Protein AF-A0A0M8UWK9-F1 (afdb_monomer)

Solvent-accessible surface area (backbone atoms only — not comparable to full-atom values): 9551 Å² total; per-residue (Å²): 108,66,64,65,58,57,50,52,51,36,21,77,34,99,65,59,87,46,72,67,50,47,51,52,52,50,56,44,47,54,54,38,51,55,56,48,55,51,50,47,53,53,56,64,68,38,83,88,58,70,92,54,77,42,78,38,75,60,63,57,69,54,98,52,44,75,81,42,41,94,64,44,35,44,72,70,55,49,50,52,49,53,53,53,49,51,54,53,36,48,52,51,38,54,52,24,51,75,58,75,33,46,56,46,67,44,84,39,82,84,18,16,49,62,35,98,62,40,24,28,30,47,87,88,44,98,52,51,74,35,62,30,76,67,26,49,50,50,42,52,51,49,50,51,53,52,51,52,52,54,52,52,51,52,54,55,54,54,57,63,73,67,55,81,80,84,81,128

Secondary structure (DSSP, 8-state):
--HHHHHHHHHHSS-SSSHHHHHHHHHHHHHHHHHHHHHHHHHHTSTT----EEEPPP----S--GGGTTTT--HHHHHHHHHHHHHHHHHHHHHHHHTTPEEE----TT-STTSSS-SB--TTSSSTTSB-HHHHHHHHHHHHHHHHHHHHHHHHHHHHHTS-----

Structure (mmCIF, N/CA/C/O backbone):
data_AF-A0A0M8UWK9-F1
#
_entry.id   AF-A0A0M8UWK9-F1
#
loop_
_atom_site.group_PDB
_atom_site.id
_atom_site.type_symbol
_atom_site.label_atom_id
_atom_site.label_alt_id
_atom_site.label_comp_id
_atom_site.label_asym_id
_atom_site.label_entity_id
_atom_site.label_seq_id
_atom_site.pdbx_PDB_ins_code
_atom_site.Cartn_x
_atom_site.Cartn_y
_atom_site.Cartn_z
_atom_site.occupancy
_atom_site.B_iso_or_equiv
_atom_site.auth_seq_id
_atom_site.auth_comp_id
_atom_site.auth_asym_id
_atom_site.auth_atom_id
_atom_site.pdbx_PDB_model_num
ATOM 1 N N . MET A 1 1 ? 4.612 -9.638 6.253 1.00 73.69 1 MET A N 1
ATOM 2 C CA . MET A 1 1 ? 4.582 -9.605 4.775 1.00 73.69 1 MET A CA 1
ATOM 3 C C . MET A 1 1 ? 5.845 -9.019 4.119 1.00 73.69 1 MET A C 1
ATOM 5 O O . MET A 1 1 ? 6.142 -9.440 3.014 1.00 73.69 1 MET A O 1
ATOM 9 N N . ARG A 1 2 ? 6.621 -8.121 4.770 1.00 83.06 2 ARG A N 1
ATOM 10 C CA . ARG A 1 2 ? 7.885 -7.531 4.241 1.00 83.06 2 ARG A CA 1
ATOM 11 C C . ARG A 1 2 ? 7.787 -7.109 2.760 1.00 83.06 2 ARG A C 1
ATOM 13 O O . ARG A 1 2 ? 8.497 -7.619 1.903 1.00 83.06 2 ARG A O 1
ATOM 20 N N . TRP A 1 3 ? 6.869 -6.185 2.476 1.00 85.56 3 TRP A N 1
ATOM 21 C CA . TRP A 1 3 ? 6.540 -5.727 1.122 1.00 85.56 3 TRP A CA 1
ATOM 22 C C . TRP A 1 3 ? 7.762 -5.321 0.279 1.00 85.56 3 TRP A C 1
ATOM 24 O O . TRP A 1 3 ? 7.880 -5.757 -0.863 1.00 85.56 3 TRP A O 1
ATOM 34 N N . SER A 1 4 ? 8.703 -4.560 0.846 1.00 85.31 4 SER A N 1
ATOM 35 C CA . SER A 1 4 ? 9.898 -4.107 0.121 1.00 85.31 4 SER A CA 1
ATOM 36 C C . SER A 1 4 ? 10.768 -5.258 -0.399 1.00 85.31 4 SER A C 1
ATOM 38 O O . SER A 1 4 ? 11.335 -5.133 -1.479 1.00 85.31 4 SER A O 1
ATOM 40 N N . ASP A 1 5 ? 10.801 -6.410 0.284 1.00 87.38 5 ASP A N 1
ATOM 41 C CA . ASP A 1 5 ? 11.511 -7.597 -0.216 1.00 87.38 5 ASP A CA 1
ATOM 42 C C . ASP A 1 5 ? 10.869 -8.141 -1.498 1.00 87.38 5 ASP A C 1
ATOM 44 O O . ASP A 1 5 ? 11.568 -8.591 -2.400 1.00 87.38 5 ASP A O 1
ATOM 48 N N . LEU A 1 6 ? 9.531 -8.130 -1.581 1.00 91.00 6 LEU A N 1
ATOM 49 C CA . LEU A 1 6 ? 8.800 -8.603 -2.762 1.00 91.00 6 LEU A CA 1
ATOM 50 C C . LEU A 1 6 ? 9.063 -7.694 -3.960 1.00 91.00 6 LEU A C 1
ATOM 52 O O . LEU A 1 6 ? 9.201 -8.182 -5.083 1.00 91.00 6 LEU A O 1
ATOM 56 N N . VAL A 1 7 ? 9.156 -6.385 -3.713 1.00 92.56 7 VAL A N 1
ATOM 57 C CA . VAL A 1 7 ? 9.535 -5.414 -4.739 1.00 92.56 7 VAL A CA 1
ATOM 58 C C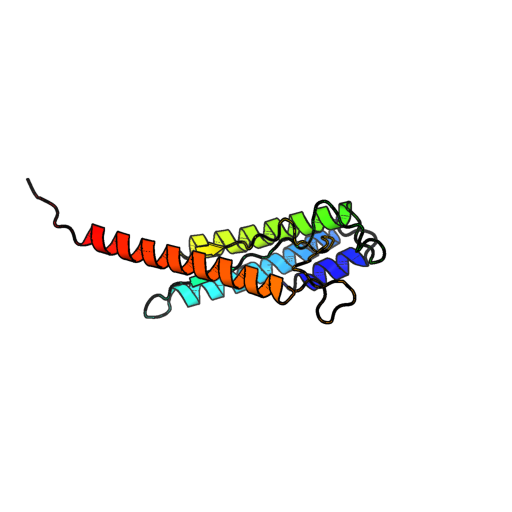 . VAL A 1 7 ? 10.970 -5.657 -5.191 1.00 92.56 7 VAL A C 1
ATOM 60 O O . VAL A 1 7 ? 11.194 -5.801 -6.389 1.00 92.56 7 VAL A O 1
ATOM 63 N N . GLN A 1 8 ? 11.917 -5.784 -4.257 1.00 90.81 8 GLN A N 1
ATOM 64 C CA . GLN A 1 8 ? 13.321 -6.047 -4.574 1.00 90.81 8 GLN A CA 1
ATOM 65 C C . GLN A 1 8 ? 13.491 -7.355 -5.355 1.00 90.81 8 GLN A C 1
ATOM 67 O O . GLN A 1 8 ? 14.165 -7.375 -6.381 1.00 90.81 8 GLN A O 1
ATOM 72 N N . PHE A 1 9 ? 12.827 -8.433 -4.926 1.00 92.06 9 PHE A N 1
ATOM 73 C CA . PHE A 1 9 ? 12.818 -9.708 -5.640 1.00 92.06 9 PHE A CA 1
ATOM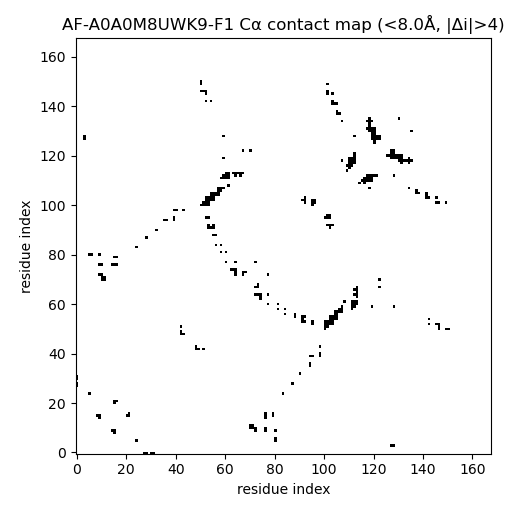 74 C C . PHE A 1 9 ? 12.300 -9.548 -7.074 1.00 92.06 9 PHE A C 1
ATOM 76 O O . PHE A 1 9 ? 12.913 -10.053 -8.013 1.00 92.06 9 PHE A O 1
ATOM 83 N N . CYS A 1 10 ? 11.188 -8.831 -7.260 1.00 95.25 10 CYS A N 1
ATOM 84 C CA . CYS A 1 10 ? 10.624 -8.603 -8.587 1.00 95.25 10 CYS A CA 1
ATOM 85 C C . CYS A 1 10 ? 11.537 -7.733 -9.469 1.00 95.25 10 CYS A C 1
ATOM 87 O O . CYS A 1 10 ? 11.651 -7.980 -10.671 1.00 95.25 10 CYS A O 1
ATOM 89 N N . ALA A 1 11 ? 12.210 -6.743 -8.882 1.00 94.25 11 ALA A N 1
ATOM 90 C CA . ALA A 1 11 ? 13.144 -5.861 -9.569 1.00 94.25 11 ALA A CA 1
ATOM 91 C C . ALA A 1 11 ? 14.326 -6.648 -10.165 1.00 94.25 11 ALA A C 1
ATOM 93 O O . ALA A 1 11 ? 14.552 -6.575 -11.373 1.00 94.25 11 ALA A O 1
ATOM 94 N N . ILE A 1 12 ? 14.977 -7.505 -9.367 1.00 94.31 12 ILE A N 1
ATOM 95 C CA . ILE A 1 12 ? 16.172 -8.262 -9.792 1.00 94.31 12 ILE A CA 1
ATOM 96 C C . ILE A 1 12 ? 15.869 -9.510 -10.633 1.00 94.31 12 ILE A C 1
ATOM 98 O O . ILE A 1 12 ? 16.748 -10.023 -11.320 1.00 94.31 12 ILE A O 1
ATOM 102 N N . SER A 1 13 ? 14.643 -10.034 -10.569 1.00 94.75 13 SER A N 1
ATOM 103 C CA . SER A 1 13 ? 14.284 -11.281 -11.256 1.00 94.75 13 SER A CA 1
ATOM 104 C C . SER A 1 13 ? 13.918 -11.035 -12.727 1.00 94.75 13 SER A C 1
ATOM 106 O O . SER A 1 13 ? 13.321 -10.002 -13.034 1.00 94.75 13 SER A O 1
ATOM 108 N N . PRO A 1 14 ? 14.180 -11.974 -13.659 1.00 92.69 14 PRO A N 1
ATOM 109 C CA . PRO A 1 14 ? 13.756 -11.831 -15.058 1.00 92.69 14 PRO A CA 1
ATOM 110 C C . PRO A 1 14 ? 12.235 -11.677 -15.204 1.00 92.69 14 PRO A C 1
ATOM 112 O O . PRO A 1 14 ? 11.748 -10.867 -15.990 1.00 92.69 14 PRO A O 1
ATOM 115 N N . SER A 1 15 ? 11.488 -12.426 -14.391 1.00 92.75 15 SER A N 1
ATOM 116 C CA . SER A 1 15 ? 10.042 -12.320 -14.232 1.00 92.75 15 SER A CA 1
ATOM 117 C C . SER A 1 15 ? 9.694 -12.323 -12.750 1.00 92.75 15 SER A C 1
ATOM 119 O O . SER A 1 15 ? 10.442 -12.828 -11.916 1.00 92.75 15 SER A O 1
ATOM 121 N N . CYS A 1 16 ? 8.545 -11.745 -12.427 1.00 95.50 16 CYS A N 1
ATOM 122 C CA . CYS A 1 16 ? 7.917 -11.906 -11.124 1.00 95.50 16 CYS A CA 1
ATOM 123 C C . CYS A 1 16 ? 6.423 -12.235 -11.262 1.00 95.50 16 CYS A C 1
ATOM 125 O O . CYS A 1 16 ? 5.671 -12.069 -10.306 1.00 95.50 16 CYS A O 1
ATOM 127 N N . ASP A 1 17 ? 6.028 -12.697 -12.451 1.00 96.12 17 ASP A N 1
ATOM 128 C CA . ASP A 1 17 ? 4.674 -13.044 -12.901 1.00 96.12 17 ASP A CA 1
ATOM 129 C C . ASP A 1 17 ? 4.634 -14.515 -13.346 1.00 96.12 17 ASP A C 1
ATOM 131 O O . ASP A 1 17 ? 4.271 -14.863 -14.466 1.00 96.12 17 ASP A O 1
ATOM 135 N N . ASP A 1 18 ? 5.148 -15.394 -12.493 1.00 95.44 18 ASP A N 1
ATOM 136 C CA . ASP A 1 18 ? 5.245 -16.826 -12.758 1.00 95.44 18 ASP A CA 1
ATOM 137 C C . ASP A 1 18 ? 4.703 -17.636 -11.577 1.00 95.44 18 ASP A C 1
ATOM 139 O O . ASP A 1 18 ? 4.345 -17.103 -10.520 1.00 95.44 18 ASP A O 1
ATOM 143 N N . ARG A 1 19 ? 4.611 -18.957 -11.758 1.00 96.06 19 ARG A N 1
ATOM 144 C CA . ARG A 1 19 ? 4.059 -19.855 -10.736 1.00 96.06 19 ARG A CA 1
ATOM 145 C C . ARG A 1 19 ? 4.868 -19.827 -9.440 1.00 96.06 19 ARG A C 1
ATOM 147 O O . ARG A 1 19 ? 4.272 -19.873 -8.369 1.00 96.06 19 ARG A O 1
ATOM 154 N N . ALA A 1 20 ? 6.194 -19.733 -9.527 1.00 94.12 20 ALA A N 1
ATOM 155 C CA . ALA A 1 20 ? 7.071 -19.767 -8.361 1.00 94.12 20 ALA A CA 1
ATOM 156 C C . ALA A 1 20 ? 6.934 -18.486 -7.526 1.00 94.12 20 ALA A C 1
ATOM 158 O O . ALA A 1 20 ? 6.666 -18.547 -6.327 1.00 94.12 20 ALA A O 1
ATOM 159 N N . SER A 1 21 ? 7.028 -17.321 -8.165 1.00 94.88 21 SER A N 1
ATOM 160 C CA . SER A 1 21 ? 6.829 -16.017 -7.526 1.00 94.88 21 SER A CA 1
ATOM 161 C C . SER A 1 21 ? 5.406 -15.841 -6.986 1.00 94.88 21 SER A C 1
ATOM 163 O O . SER A 1 21 ? 5.215 -15.248 -5.922 1.00 94.88 21 SER A O 1
ATOM 165 N N . THR A 1 22 ? 4.405 -16.406 -7.665 1.00 96.25 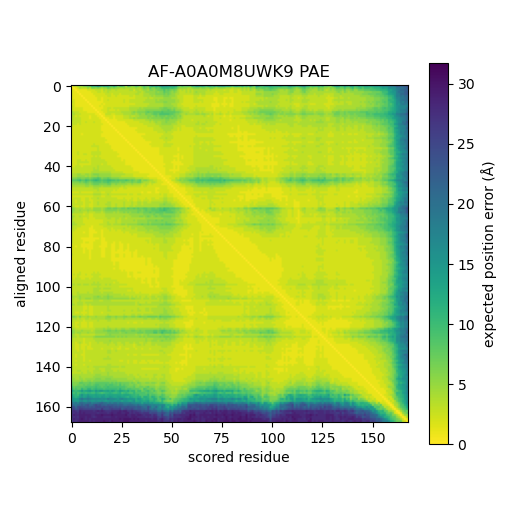22 THR A N 1
ATOM 166 C CA . THR A 1 22 ? 3.019 -16.439 -7.182 1.00 96.25 22 THR A CA 1
ATOM 167 C C . THR A 1 22 ? 2.884 -17.307 -5.937 1.00 96.25 22 THR A C 1
ATOM 169 O O . THR A 1 22 ? 2.344 -16.838 -4.940 1.00 96.25 22 THR A O 1
ATOM 172 N N . ALA A 1 23 ? 3.414 -18.533 -5.946 1.00 95.75 23 ALA A N 1
ATOM 173 C CA . ALA A 1 23 ? 3.393 -19.411 -4.777 1.00 95.75 23 ALA A CA 1
ATOM 174 C C . ALA A 1 23 ? 4.124 -18.782 -3.579 1.00 95.75 23 ALA A C 1
ATOM 176 O O . ALA A 1 23 ? 3.613 -18.818 -2.461 1.00 95.75 23 ALA A O 1
ATOM 177 N N . TYR A 1 24 ? 5.265 -18.126 -3.821 1.00 93.50 24 TYR A N 1
ATOM 178 C CA . TYR A 1 24 ? 5.998 -17.385 -2.795 1.00 93.50 24 TYR A CA 1
ATOM 179 C C . TYR A 1 24 ? 5.158 -16.255 -2.185 1.00 93.50 24 TYR A C 1
ATOM 181 O O . TYR A 1 24 ? 5.069 -16.139 -0.963 1.00 93.50 24 TYR A O 1
ATOM 189 N N . PHE A 1 25 ? 4.498 -15.440 -3.017 1.00 96.38 25 PHE A N 1
ATOM 190 C CA . PHE A 1 25 ? 3.589 -14.401 -2.531 1.00 96.38 25 PHE A CA 1
ATOM 191 C C . PHE A 1 25 ? 2.442 -14.995 -1.700 1.00 96.38 25 PHE A C 1
ATOM 193 O O . PHE A 1 25 ? 2.144 -14.475 -0.626 1.00 96.38 25 PHE A O 1
ATOM 200 N N . GLN A 1 26 ? 1.836 -16.093 -2.155 1.00 96.88 26 GLN A N 1
ATOM 201 C CA . GLN A 1 26 ? 0.709 -16.724 -1.465 1.00 96.88 26 GLN A CA 1
ATOM 202 C C . GLN A 1 26 ? 1.103 -17.335 -0.112 1.00 96.88 26 GLN A C 1
ATOM 204 O O . GLN A 1 26 ? 0.387 -17.120 0.862 1.00 96.88 26 GLN A O 1
ATOM 209 N N . ASP A 1 27 ? 2.249 -18.019 0.002 1.00 95.88 27 ASP A N 1
ATOM 210 C CA . ASP A 1 27 ? 2.740 -18.525 1.300 1.00 95.88 27 ASP A CA 1
ATOM 211 C C . ASP A 1 27 ? 2.971 -17.374 2.291 1.00 95.88 27 ASP A C 1
ATOM 213 O O . ASP A 1 27 ? 2.513 -17.410 3.437 1.00 95.88 27 ASP A O 1
ATOM 217 N N . ARG A 1 28 ? 3.622 -16.298 1.833 1.00 95.94 28 ARG A N 1
ATOM 218 C CA . ARG A 1 28 ? 3.905 -15.122 2.667 1.00 95.94 28 ARG A CA 1
ATOM 219 C C . ARG A 1 28 ? 2.614 -14.423 3.097 1.00 95.94 28 ARG A C 1
ATOM 221 O O . ARG A 1 28 ? 2.505 -14.016 4.258 1.00 95.94 28 ARG A O 1
ATOM 228 N N . LEU A 1 29 ? 1.638 -14.317 2.191 1.00 97.56 29 LEU A N 1
ATOM 229 C CA . LEU A 1 29 ? 0.325 -13.745 2.474 1.00 97.56 29 LEU A CA 1
ATOM 230 C C . LEU A 1 29 ? -0.444 -14.609 3.477 1.00 97.56 29 LEU A C 1
ATOM 232 O O . LEU A 1 29 ? -0.985 -14.069 4.435 1.00 97.56 29 LEU A O 1
ATOM 236 N N . ALA A 1 30 ? -0.450 -15.932 3.313 1.00 97.50 30 ALA A N 1
ATOM 237 C CA . ALA A 1 30 ? -1.143 -16.849 4.214 1.00 97.50 30 ALA A CA 1
ATOM 238 C C . ALA A 1 30 ? -0.609 -16.751 5.652 1.00 97.50 30 ALA A C 1
ATOM 240 O O . ALA A 1 30 ? -1.392 -16.629 6.594 1.00 97.50 30 ALA A O 1
ATOM 241 N N . ARG A 1 31 ? 0.719 -16.712 5.826 1.00 96.88 31 ARG A N 1
ATOM 242 C CA . ARG A 1 31 ? 1.345 -16.483 7.143 1.00 96.88 31 ARG A CA 1
ATOM 243 C C . ARG A 1 31 ? 0.934 -15.136 7.731 1.00 96.88 31 ARG A C 1
ATOM 245 O O . ARG A 1 31 ? 0.503 -15.073 8.877 1.00 96.88 31 ARG A O 1
ATOM 252 N N . PHE A 1 32 ? 0.995 -14.077 6.922 1.00 97.19 32 PHE A N 1
ATOM 253 C CA . PHE A 1 32 ? 0.555 -12.749 7.340 1.00 97.19 32 PHE A CA 1
ATOM 254 C C . PHE A 1 32 ? -0.915 -12.735 7.784 1.00 97.19 32 PHE A C 1
ATOM 256 O O . PHE A 1 32 ? -1.219 -12.156 8.820 1.00 97.19 32 PHE A O 1
ATOM 263 N N . VAL A 1 33 ? -1.815 -13.396 7.050 1.00 98.12 33 VAL A N 1
ATOM 264 C CA . VAL A 1 33 ? -3.244 -13.490 7.389 1.00 98.12 33 VAL A CA 1
ATOM 265 C C . VAL A 1 33 ? -3.448 -14.155 8.752 1.00 98.12 33 VAL A C 1
ATOM 267 O O . VAL A 1 33 ? -4.282 -13.692 9.531 1.00 98.12 33 VAL A O 1
ATOM 270 N N . LEU A 1 34 ? -2.703 -15.221 9.062 1.00 98.06 34 LEU A N 1
ATOM 271 C CA . LEU A 1 34 ? -2.797 -15.906 10.355 1.00 98.06 34 LEU A CA 1
ATOM 272 C C . LEU A 1 34 ? -2.368 -14.994 11.511 1.00 98.06 34 LEU A C 1
ATOM 274 O O . LEU A 1 3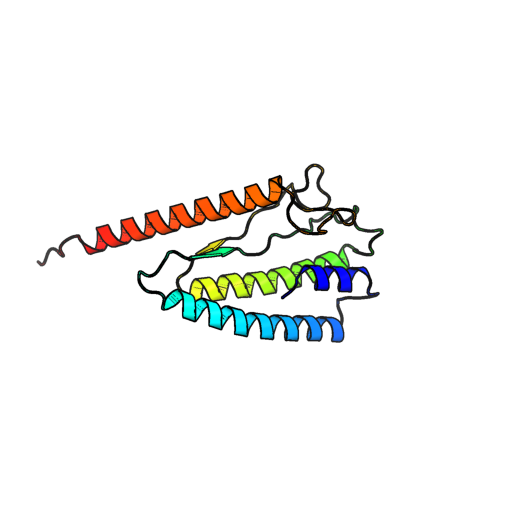4 ? -3.115 -14.847 12.484 1.00 98.06 34 LEU A O 1
ATOM 278 N N . ASP A 1 35 ? -1.210 -14.346 11.377 1.00 98.12 35 ASP A N 1
ATOM 279 C CA . ASP A 1 35 ? -0.683 -13.425 12.389 1.00 98.12 35 ASP A CA 1
ATOM 280 C C . ASP A 1 35 ? -1.606 -12.215 12.573 1.00 98.12 35 ASP A C 1
ATOM 282 O O . ASP A 1 35 ? -1.944 -11.836 13.696 1.00 98.12 35 ASP A O 1
ATOM 286 N N . TYR A 1 36 ? -2.087 -11.651 11.466 1.00 98.19 36 TYR A N 1
ATOM 287 C CA . TYR A 1 36 ? -2.974 -10.498 11.464 1.00 98.19 36 TYR A CA 1
ATOM 288 C C . TYR A 1 36 ? -4.326 -10.807 12.119 1.00 98.19 36 TYR A C 1
ATOM 290 O O . TYR A 1 36 ? -4.758 -10.085 13.015 1.00 98.19 36 TYR A O 1
ATOM 298 N N . ARG A 1 37 ? -4.968 -11.932 11.776 1.00 98.00 37 ARG A N 1
ATOM 299 C CA . ARG A 1 37 ? -6.220 -12.366 12.426 1.00 98.00 37 ARG A CA 1
ATOM 300 C C . ARG A 1 37 ? -6.041 -12.651 13.913 1.00 98.00 37 ARG A C 1
ATOM 302 O O . ARG A 1 37 ? -6.968 -12.451 14.697 1.00 98.00 37 ARG A O 1
ATOM 309 N N . ARG A 1 38 ? -4.875 -13.157 14.326 1.00 98.25 38 ARG A N 1
ATOM 310 C CA . ARG A 1 38 ? -4.560 -13.327 15.749 1.00 98.25 38 ARG A CA 1
ATOM 311 C C . ARG A 1 38 ? -4.475 -11.972 16.451 1.00 98.25 38 ARG A C 1
ATOM 313 O O . ARG A 1 38 ? -5.102 -11.822 17.494 1.00 98.25 38 ARG A O 1
ATOM 320 N N . LEU A 1 39 ? -3.762 -11.008 15.871 1.00 98.06 39 LEU A N 1
ATOM 321 C CA . LEU A 1 39 ? -3.656 -9.651 16.410 1.00 98.06 39 LEU A CA 1
ATOM 322 C C . LEU A 1 39 ? -5.034 -8.993 16.552 1.00 98.06 39 LEU A C 1
ATOM 324 O O . LEU A 1 39 ? -5.360 -8.503 17.627 1.00 98.06 39 LEU A O 1
ATOM 328 N N . LEU A 1 40 ? -5.861 -9.038 15.506 1.00 98.19 40 LEU A N 1
ATOM 329 C CA . LEU A 1 40 ? -7.197 -8.440 15.521 1.00 98.19 40 LEU A CA 1
ATOM 330 C C . LEU A 1 40 ? -8.089 -9.007 16.629 1.00 98.19 40 LEU A C 1
ATOM 332 O O . LEU A 1 40 ? -8.747 -8.244 17.328 1.00 98.19 40 LEU A O 1
ATOM 336 N N . ARG A 1 41 ? -8.068 -10.331 16.840 1.00 97.38 41 ARG A N 1
ATOM 337 C CA . ARG A 1 41 ? -8.813 -10.958 17.944 1.00 97.38 41 ARG A CA 1
ATOM 338 C C . ARG A 1 41 ? -8.339 -10.468 19.307 1.00 97.38 41 ARG A C 1
ATOM 340 O O . ARG A 1 41 ? -9.173 -10.179 20.151 1.00 97.38 41 ARG A O 1
ATOM 347 N N . ILE A 1 42 ? -7.025 -10.352 19.509 1.00 97.25 42 ILE A N 1
ATOM 348 C CA . ILE A 1 42 ? -6.467 -9.830 20.765 1.00 97.25 42 ILE A CA 1
ATOM 349 C C . ILE A 1 42 ? -6.957 -8.398 20.996 1.00 97.25 42 ILE A C 1
ATOM 351 O O . ILE A 1 42 ? -7.486 -8.112 22.067 1.00 97.25 42 ILE A O 1
ATOM 355 N N . LEU A 1 43 ? -6.839 -7.532 19.984 1.00 97.06 43 LEU A N 1
ATOM 356 C CA . LEU A 1 43 ? -7.277 -6.136 20.061 1.00 97.06 43 LEU A CA 1
ATOM 357 C C . LEU A 1 43 ? -8.775 -6.017 20.374 1.00 97.06 43 LEU A C 1
ATOM 359 O O . LEU A 1 43 ? -9.149 -5.222 21.229 1.00 97.06 43 LEU A O 1
ATOM 363 N N . ALA A 1 44 ? -9.617 -6.840 19.745 1.00 94.94 44 ALA A N 1
ATOM 364 C CA . ALA A 1 44 ? -11.066 -6.825 19.962 1.00 94.94 44 ALA A CA 1
ATOM 365 C C . ALA A 1 44 ? -11.466 -7.253 21.387 1.00 94.94 44 ALA A C 1
ATOM 367 O O . ALA A 1 44 ? -12.513 -6.847 21.886 1.00 94.94 44 ALA A O 1
ATOM 368 N N . THR A 1 45 ? -10.625 -8.053 22.049 1.00 95.31 45 THR A N 1
ATOM 369 C CA . THR A 1 45 ? -10.835 -8.513 23.432 1.00 95.31 45 THR A CA 1
ATOM 370 C C . THR A 1 45 ? -10.195 -7.618 24.494 1.00 95.31 45 THR A C 1
ATOM 372 O O . THR A 1 45 ? -10.280 -7.940 25.679 1.00 95.31 45 THR A O 1
ATOM 375 N N . LEU A 1 46 ? -9.526 -6.522 24.109 1.00 96.50 46 LEU A N 1
ATOM 376 C CA . LEU A 1 46 ? -8.929 -5.613 25.084 1.00 96.50 46 LEU A CA 1
ATOM 377 C C . LEU A 1 46 ? -10.013 -4.938 25.941 1.00 96.50 46 LEU A C 1
ATOM 379 O O . LEU A 1 46 ? -11.055 -4.535 25.414 1.00 96.50 46 LEU A O 1
ATOM 383 N N . PRO A 1 47 ? -9.764 -4.759 27.251 1.00 93.69 47 PRO A N 1
ATOM 384 C CA . PRO A 1 47 ? -10.662 -3.991 28.100 1.00 93.69 47 PRO A CA 1
ATOM 385 C C . PRO A 1 47 ? -10.761 -2.552 27.584 1.00 93.69 47 PRO A C 1
ATOM 387 O O . PRO A 1 47 ? -9.811 -2.030 27.003 1.00 93.69 47 PRO A O 1
ATOM 390 N N . GLN A 1 48 ? -11.904 -1.907 27.823 1.00 88.12 48 GLN A N 1
ATOM 391 C CA . GLN A 1 48 ? -12.231 -0.559 27.327 1.00 88.12 48 GLN A CA 1
ATOM 392 C C . GLN A 1 48 ? -12.434 -0.445 25.807 1.00 88.12 48 GLN A C 1
ATOM 394 O O . GLN A 1 48 ? -12.694 0.659 25.343 1.00 88.12 48 GLN A O 1
ATOM 399 N N . HIS A 1 49 ? -12.351 -1.549 25.047 1.00 88.31 49 HIS A N 1
ATOM 400 C CA . HIS A 1 49 ? -12.655 -1.608 23.609 1.00 88.31 49 HIS A CA 1
ATOM 401 C C . HIS A 1 49 ? -12.105 -0.401 22.823 1.00 88.31 49 HIS A C 1
ATOM 403 O O . HIS A 1 49 ? -12.880 0.397 22.290 1.00 88.31 49 HIS A O 1
ATOM 409 N N . PRO A 1 50 ? -10.771 -0.217 22.784 1.00 90.81 50 PRO A N 1
ATOM 410 C CA . PRO A 1 50 ? -10.181 0.966 22.177 1.00 90.81 50 PRO A CA 1
ATOM 411 C C . PRO A 1 50 ? -10.572 1.086 20.702 1.00 90.81 50 PRO A C 1
ATOM 413 O O . PRO A 1 50 ? -10.669 0.087 19.986 1.00 90.81 50 PRO A O 1
ATOM 416 N N . ALA A 1 51 ? -10.719 2.322 20.228 1.00 91.50 51 ALA A N 1
ATOM 417 C CA . ALA A 1 51 ? -10.847 2.582 18.802 1.00 91.50 51 ALA A CA 1
ATOM 418 C C . ALA A 1 51 ? -9.556 2.155 18.086 1.00 91.50 51 ALA A C 1
ATOM 420 O O . ALA A 1 51 ? -8.461 2.615 18.418 1.00 91.50 51 ALA A O 1
ATOM 421 N N . VAL A 1 52 ? -9.688 1.275 17.094 1.00 94.38 52 VAL A N 1
ATOM 422 C CA . VAL A 1 52 ? -8.571 0.769 16.293 1.00 94.38 52 VAL A CA 1
ATOM 423 C C . VAL A 1 52 ? -8.761 1.196 14.844 1.00 94.38 52 VAL A C 1
ATOM 425 O O . VAL A 1 52 ? -9.808 0.957 14.239 1.00 94.38 52 VAL A O 1
ATOM 428 N N . VAL A 1 53 ? -7.710 1.791 14.281 1.00 95.88 53 VAL A N 1
ATOM 429 C CA . VAL A 1 53 ? -7.609 2.094 12.852 1.00 95.88 53 VAL A CA 1
ATOM 430 C C . VAL A 1 53 ? -6.486 1.257 12.253 1.00 95.88 53 VAL A C 1
ATOM 432 O O . VAL A 1 53 ? -5.344 1.293 12.713 1.00 95.88 53 VAL A O 1
ATOM 435 N N . VAL A 1 54 ? -6.811 0.495 11.216 1.00 97.19 54 VAL A N 1
ATOM 436 C CA . VAL A 1 54 ? -5.869 -0.310 10.445 1.00 97.19 54 VAL A CA 1
ATOM 437 C C . VAL A 1 54 ? -5.435 0.490 9.225 1.00 97.19 54 VAL A C 1
ATOM 439 O O . VAL A 1 54 ? -6.239 0.808 8.353 1.00 97.19 54 VAL A O 1
ATOM 442 N N . ASN A 1 55 ? -4.143 0.790 9.147 1.00 95.75 55 ASN A N 1
ATOM 443 C CA . ASN A 1 55 ? -3.567 1.433 7.975 1.00 95.75 55 ASN A CA 1
ATOM 444 C C . ASN A 1 55 ? -3.323 0.403 6.862 1.00 95.75 55 ASN A C 1
ATOM 446 O O . ASN A 1 55 ? -2.553 -0.544 7.045 1.00 95.75 55 ASN A O 1
ATOM 450 N N . GLU A 1 56 ? -3.948 0.597 5.707 1.00 96.75 56 GLU A N 1
ATOM 451 C CA . GLU A 1 56 ? -3.582 -0.081 4.467 1.00 96.75 56 GLU A CA 1
ATOM 452 C C . GLU A 1 56 ? -2.267 0.485 3.908 1.00 96.75 56 GLU A C 1
ATOM 454 O O . GLU A 1 56 ? -1.822 1.583 4.251 1.00 96.75 56 GLU A O 1
ATOM 459 N N . TYR A 1 57 ? -1.630 -0.257 3.006 1.00 94.56 57 TYR A N 1
ATOM 460 C CA . TYR A 1 57 ? -0.453 0.238 2.303 1.00 94.56 57 TYR A CA 1
ATOM 461 C C . TYR A 1 57 ? -0.839 1.245 1.208 1.00 94.56 57 TYR A C 1
ATOM 463 O O . TYR A 1 57 ? -1.799 1.038 0.459 1.00 94.56 57 TYR A O 1
ATOM 471 N N . TYR A 1 58 ? -0.037 2.298 1.057 1.00 94.50 58 TYR A N 1
ATOM 472 C CA . TYR A 1 58 ? -0.071 3.180 -0.113 1.00 94.50 58 TYR A CA 1
ATOM 473 C C . TYR A 1 58 ? 0.457 2.456 -1.360 1.00 94.50 58 TYR A C 1
ATOM 475 O O . TYR A 1 58 ? 1.259 1.529 -1.254 1.00 94.50 58 TYR A O 1
ATOM 483 N N . ASP A 1 59 ? 0.037 2.903 -2.547 1.00 93.00 59 ASP A N 1
ATOM 484 C CA . ASP A 1 59 ? 0.593 2.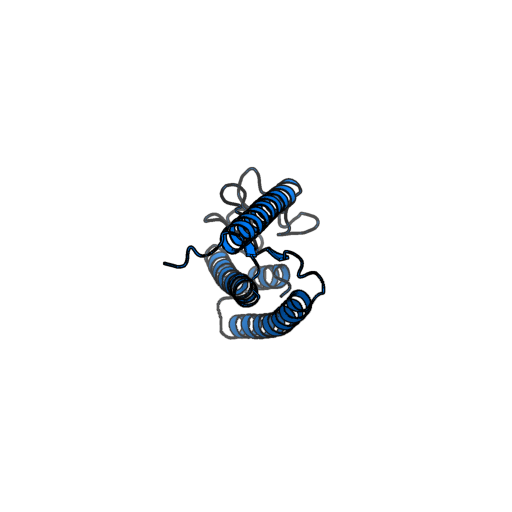454 -3.830 1.00 93.00 59 ASP A CA 1
ATOM 485 C C . ASP A 1 59 ? 1.827 3.301 -4.179 1.00 93.00 59 ASP A C 1
ATOM 487 O O . ASP A 1 59 ? 1.668 4.475 -4.528 1.00 93.00 59 ASP A O 1
ATOM 491 N N . PRO A 1 60 ? 3.057 2.757 -4.091 1.00 93.88 60 PRO A N 1
ATOM 492 C CA . PRO A 1 60 ? 4.247 3.534 -4.409 1.00 93.88 60 PRO A CA 1
ATOM 493 C C . PRO A 1 60 ? 4.396 3.774 -5.914 1.00 93.88 60 PRO A C 1
ATOM 495 O O . PRO A 1 60 ? 5.155 4.653 -6.315 1.00 93.88 60 PRO A O 1
ATOM 498 N N . PHE A 1 61 ? 3.695 3.005 -6.752 1.00 93.06 61 PHE A N 1
ATOM 499 C CA . PHE A 1 61 ? 3.860 3.024 -8.197 1.00 93.06 61 PHE A CA 1
ATOM 500 C C . PHE A 1 61 ? 2.729 3.812 -8.856 1.00 93.06 61 PHE A C 1
ATOM 502 O O . PHE A 1 61 ? 1.550 3.620 -8.566 1.00 93.06 61 PHE A O 1
ATOM 509 N N . GLY A 1 62 ? 3.071 4.718 -9.764 1.00 85.62 62 GLY A N 1
ATOM 510 C CA . GLY A 1 62 ? 2.103 5.395 -10.622 1.00 85.62 62 GLY A CA 1
ATOM 511 C C . GLY A 1 62 ? 1.835 4.636 -11.919 1.00 85.62 62 GLY A C 1
ATOM 512 O O . GLY A 1 62 ? 2.263 3.491 -12.080 1.00 85.62 62 GLY A O 1
ATOM 513 N N . PRO A 1 63 ? 1.130 5.271 -12.870 1.00 87.38 63 PRO A N 1
ATOM 514 C CA . PRO A 1 63 ? 1.207 4.859 -14.270 1.00 87.38 63 PRO A CA 1
ATOM 515 C C . PRO A 1 63 ? 2.635 5.015 -14.822 1.00 87.38 63 PRO A C 1
ATOM 517 O O . PRO A 1 63 ? 3.017 4.281 -15.729 1.00 87.38 63 PRO A O 1
ATOM 520 N N . ASP A 1 64 ? 3.426 5.929 -14.249 1.00 91.25 64 ASP A N 1
ATOM 521 C CA . ASP A 1 64 ? 4.839 6.105 -14.560 1.00 91.25 64 ASP A CA 1
ATOM 522 C C . ASP A 1 64 ? 5.745 5.373 -13.557 1.00 91.25 64 ASP A C 1
ATOM 524 O O . ASP A 1 64 ? 5.576 5.472 -12.338 1.00 91.25 64 ASP A O 1
ATOM 528 N N . VAL A 1 65 ? 6.715 4.647 -14.110 1.00 94.88 65 VAL A N 1
ATOM 529 C CA . VAL A 1 65 ? 7.796 3.942 -13.403 1.00 94.88 65 VAL A CA 1
ATOM 530 C C . VAL A 1 65 ? 9.156 4.183 -14.067 1.00 94.88 65 VAL A C 1
ATOM 532 O O . VAL A 1 65 ? 10.104 3.432 -13.860 1.00 94.88 65 VAL A O 1
ATOM 535 N N . SER A 1 66 ? 9.261 5.211 -14.912 1.00 93.31 66 SER A N 1
ATOM 536 C CA . SER A 1 66 ? 10.468 5.542 -15.672 1.00 93.31 66 SER A CA 1
ATOM 537 C C . SER A 1 66 ? 11.686 5.776 -14.778 1.00 93.31 66 SER A C 1
ATOM 539 O O . SER A 1 66 ? 12.771 5.314 -15.119 1.00 93.31 66 SER A O 1
ATOM 541 N N . CYS A 1 67 ? 11.485 6.398 -13.614 1.00 93.81 67 CYS A N 1
ATOM 542 C CA . CYS A 1 67 ? 12.540 6.709 -12.653 1.00 93.81 67 CYS A CA 1
ATOM 543 C C . CYS A 1 67 ? 13.166 5.485 -11.969 1.00 93.81 67 CYS A C 1
ATOM 545 O O . CYS A 1 67 ? 14.184 5.643 -11.309 1.00 93.81 67 CYS A O 1
ATOM 547 N N . VAL A 1 68 ? 12.555 4.298 -12.096 1.00 94.38 68 VAL A N 1
ATOM 548 C CA . VAL A 1 68 ? 13.050 3.043 -11.500 1.00 94.38 68 VAL A CA 1
ATOM 549 C C . VAL A 1 68 ? 13.353 1.954 -12.535 1.00 94.38 68 VAL A C 1
ATOM 551 O O . VAL A 1 68 ? 13.385 0.753 -12.239 1.00 94.38 68 VAL A O 1
ATOM 554 N N . ARG A 1 69 ? 13.491 2.356 -13.802 1.00 93.75 69 ARG A N 1
ATOM 555 C CA . ARG A 1 69 ? 13.689 1.421 -14.911 1.00 93.75 69 ARG A CA 1
ATOM 556 C C . ARG A 1 69 ? 15.055 0.745 -14.848 1.00 93.75 69 ARG A C 1
ATOM 558 O O . ARG A 1 69 ? 15.130 -0.456 -15.105 1.00 93.75 69 ARG A O 1
ATOM 565 N N . GLU A 1 70 ? 16.092 1.498 -14.497 1.00 93.06 70 GLU A N 1
ATOM 566 C CA . GLU A 1 70 ? 17.473 1.004 -14.399 1.00 93.06 70 GLU A CA 1
ATOM 567 C C . GLU A 1 70 ? 17.641 0.012 -13.235 1.00 93.06 70 GLU A C 1
ATOM 569 O O . GLU A 1 70 ? 18.477 -0.885 -13.269 1.00 93.06 70 GLU A O 1
ATOM 574 N N . GLU A 1 71 ? 16.755 0.088 -12.248 1.00 93.88 71 GLU A N 1
ATOM 575 C CA . GLU A 1 71 ? 16.624 -0.832 -11.125 1.00 93.88 71 GLU A CA 1
ATOM 576 C C . GLU A 1 71 ? 15.843 -2.102 -11.499 1.00 93.88 71 GLU A C 1
ATOM 578 O O . GLU A 1 71 ? 15.615 -2.971 -10.659 1.00 93.88 71 GLU A O 1
ATOM 583 N N . GLY A 1 72 ? 15.418 -2.238 -12.758 1.00 94.69 72 GLY A N 1
ATOM 584 C CA . GLY A 1 72 ? 14.759 -3.432 -13.279 1.00 94.69 72 GLY A CA 1
ATOM 585 C C . GLY A 1 72 ? 13.246 -3.470 -13.066 1.00 94.69 72 GLY A C 1
ATOM 586 O O . GLY A 1 72 ? 12.628 -4.510 -13.330 1.00 94.69 72 GLY A O 1
ATOM 587 N N . LEU A 1 73 ? 12.618 -2.370 -12.628 1.00 95.25 73 LEU A N 1
ATOM 588 C CA . LEU A 1 73 ? 11.162 -2.255 -12.512 1.00 95.25 73 LEU A CA 1
ATOM 589 C C . LEU A 1 73 ? 10.544 -1.739 -13.816 1.00 95.25 73 LEU A C 1
ATOM 591 O O . LEU A 1 73 ? 10.446 -0.546 -14.086 1.00 95.25 73 LEU A O 1
ATOM 595 N N . THR A 1 74 ? 10.072 -2.679 -14.631 1.00 95.44 74 THR A N 1
ATOM 596 C CA . THR A 1 74 ? 9.305 -2.379 -15.846 1.00 95.44 74 THR A CA 1
ATOM 597 C C . THR A 1 74 ? 7.833 -2.089 -15.522 1.00 95.44 74 THR A C 1
ATOM 599 O O . THR A 1 74 ? 7.341 -2.523 -14.474 1.00 95.44 74 THR A O 1
ATOM 602 N N . PRO A 1 75 ? 7.067 -1.457 -16.435 1.00 95.44 75 PRO A N 1
ATOM 603 C CA . PRO A 1 75 ? 5.625 -1.263 -16.248 1.00 95.44 75 PRO A CA 1
ATOM 604 C C . PRO A 1 75 ? 4.864 -2.564 -15.951 1.00 95.44 75 PRO A C 1
ATOM 606 O O . PRO A 1 75 ? 3.998 -2.595 -15.079 1.00 95.44 75 PRO A O 1
ATOM 609 N N . ARG A 1 76 ? 5.238 -3.673 -16.607 1.00 95.31 76 ARG A N 1
ATOM 610 C CA . ARG A 1 76 ? 4.635 -4.991 -16.359 1.00 95.31 76 ARG A CA 1
ATOM 611 C C . ARG A 1 76 ? 4.918 -5.495 -14.942 1.00 95.31 76 ARG A C 1
ATOM 613 O O . ARG A 1 76 ? 4.009 -5.958 -14.260 1.00 95.31 76 ARG A O 1
ATOM 620 N N . LYS A 1 77 ? 6.164 -5.386 -14.478 1.00 96.38 77 LYS A N 1
ATOM 621 C CA . LYS A 1 77 ? 6.545 -5.768 -13.109 1.00 96.38 77 LYS A CA 1
ATOM 622 C C . LYS A 1 77 ? 5.831 -4.908 -12.067 1.00 96.38 77 LYS A C 1
ATOM 624 O O . LYS A 1 77 ? 5.302 -5.437 -11.091 1.00 96.38 77 LYS A O 1
ATOM 629 N N . ALA A 1 78 ? 5.743 -3.601 -12.306 1.00 96.06 78 ALA A N 1
ATOM 630 C CA . ALA A 1 78 ? 4.996 -2.690 -11.450 1.00 96.06 78 ALA A CA 1
ATOM 631 C C . ALA A 1 78 ? 3.506 -3.055 -11.388 1.00 96.06 78 ALA A C 1
ATOM 633 O O . ALA A 1 78 ? 2.929 -3.057 -10.306 1.00 96.06 78 ALA A O 1
ATOM 634 N N . GLN A 1 79 ? 2.888 -3.447 -12.506 1.00 96.25 79 GLN A N 1
ATOM 635 C CA . GLN A 1 79 ? 1.500 -3.915 -12.520 1.00 96.25 79 GLN A CA 1
ATOM 636 C C . GLN A 1 79 ? 1.297 -5.165 -11.649 1.00 96.25 79 GLN A C 1
ATOM 638 O O . GLN A 1 79 ? 0.343 -5.226 -10.872 1.00 96.25 79 GLN A O 1
ATOM 643 N N . VAL A 1 80 ? 2.209 -6.136 -11.728 1.00 96.75 80 VAL A N 1
ATOM 644 C CA . VAL A 1 80 ? 2.168 -7.354 -10.900 1.00 96.75 80 VAL A CA 1
ATOM 645 C C . VAL A 1 80 ? 2.289 -7.008 -9.417 1.00 96.75 80 VAL A C 1
ATOM 647 O O . VAL A 1 80 ? 1.519 -7.505 -8.593 1.00 96.75 80 VAL A O 1
ATOM 650 N N . LEU A 1 81 ? 3.217 -6.115 -9.065 1.00 96.38 81 LEU A N 1
ATOM 651 C CA . LEU A 1 81 ? 3.366 -5.625 -7.698 1.00 96.38 81 LEU A CA 1
ATOM 652 C C . LEU A 1 81 ? 2.093 -4.902 -7.233 1.00 96.38 81 LEU A C 1
ATOM 654 O O . LEU A 1 81 ? 1.547 -5.251 -6.192 1.00 96.38 81 LEU A O 1
ATOM 658 N N . ARG A 1 82 ? 1.540 -3.977 -8.019 1.00 95.62 82 ARG A N 1
ATOM 659 C CA . ARG A 1 82 ? 0.286 -3.282 -7.679 1.00 95.62 82 ARG A CA 1
ATOM 660 C C . ARG A 1 82 ? -0.882 -4.249 -7.468 1.00 95.62 82 ARG A C 1
ATOM 662 O O . ARG A 1 82 ? -1.656 -4.067 -6.532 1.00 95.62 82 ARG A O 1
ATOM 669 N N . SER A 1 83 ? -0.982 -5.310 -8.271 1.00 96.69 83 SER A N 1
ATOM 670 C CA . SER A 1 83 ? -1.986 -6.365 -8.077 1.00 96.69 83 SER A CA 1
ATOM 671 C C . SER A 1 83 ? -1.794 -7.105 -6.745 1.00 96.69 83 SER A C 1
ATOM 673 O O . SER A 1 83 ? -2.737 -7.244 -5.967 1.00 96.69 83 SER A O 1
ATOM 675 N N . ARG A 1 84 ? -0.559 -7.504 -6.418 1.00 97.12 84 ARG A N 1
ATOM 676 C CA . ARG A 1 84 ? -0.225 -8.144 -5.131 1.00 97.12 84 ARG A CA 1
ATOM 677 C C . ARG A 1 84 ? -0.489 -7.232 -3.934 1.00 97.12 84 ARG A C 1
ATOM 679 O O . ARG A 1 84 ? -1.003 -7.687 -2.914 1.00 97.12 84 ARG A O 1
ATOM 686 N N . LEU A 1 85 ? -0.174 -5.948 -4.069 1.00 96.06 85 LEU A N 1
ATOM 687 C CA . LEU A 1 85 ? -0.460 -4.932 -3.064 1.00 96.06 85 LEU A CA 1
ATOM 688 C C . LEU A 1 85 ? -1.967 -4.781 -2.838 1.00 96.06 85 LEU A C 1
ATOM 690 O O . LEU A 1 85 ? -2.409 -4.730 -1.695 1.00 96.06 85 LEU A O 1
ATOM 694 N N . ALA A 1 86 ? -2.762 -4.777 -3.911 1.00 96.75 86 ALA A N 1
ATOM 695 C CA . ALA A 1 86 ? -4.217 -4.727 -3.815 1.00 96.75 86 ALA A CA 1
ATOM 696 C C . ALA A 1 86 ? -4.787 -5.939 -3.059 1.00 96.75 86 ALA A C 1
ATOM 698 O O . ALA A 1 86 ? -5.676 -5.770 -2.227 1.00 96.75 86 ALA A O 1
ATOM 699 N N . VAL A 1 87 ? -4.239 -7.140 -3.280 1.00 98.00 87 VAL A N 1
ATOM 700 C CA . VAL A 1 87 ? -4.617 -8.347 -2.522 1.00 98.00 87 VAL A CA 1
ATOM 701 C C . VAL A 1 87 ? -4.265 -8.210 -1.037 1.00 98.00 87 VAL A C 1
ATOM 703 O O . VAL A 1 87 ? -5.091 -8.516 -0.179 1.00 98.00 87 VAL A O 1
ATOM 706 N N . LEU A 1 88 ? -3.067 -7.715 -0.709 1.00 97.56 88 LEU A N 1
ATOM 707 C CA . LEU A 1 88 ? -2.668 -7.471 0.681 1.00 97.56 88 LEU A CA 1
ATOM 708 C C . LEU A 1 88 ? -3.580 -6.440 1.367 1.00 97.56 88 LEU A C 1
ATOM 710 O O . LEU A 1 88 ? -4.030 -6.661 2.490 1.00 97.56 88 LEU A O 1
ATOM 714 N N . ASN A 1 89 ? -3.891 -5.343 0.682 1.00 97.75 89 ASN A N 1
ATOM 715 C CA . ASN A 1 89 ? -4.791 -4.314 1.190 1.00 97.75 89 ASN A CA 1
ATOM 716 C C . ASN A 1 89 ? -6.226 -4.824 1.360 1.00 97.75 89 ASN A C 1
ATOM 718 O O . ASN A 1 89 ? -6.886 -4.462 2.328 1.00 97.75 89 ASN A O 1
ATOM 722 N N . ALA A 1 90 ? -6.697 -5.716 0.483 1.00 98.50 90 ALA A N 1
ATOM 723 C CA . ALA A 1 90 ? -7.985 -6.378 0.670 1.00 98.50 90 ALA A CA 1
ATOM 724 C C . ALA A 1 90 ? -8.005 -7.233 1.948 1.00 98.50 90 ALA A C 1
ATOM 726 O O . ALA A 1 90 ? -8.978 -7.170 2.693 1.00 98.50 90 ALA A O 1
ATOM 727 N N . VAL A 1 91 ? -6.925 -7.966 2.248 1.00 98.31 91 VAL A N 1
ATOM 728 C CA . VAL A 1 91 ? -6.793 -8.718 3.510 1.00 98.31 91 VAL A CA 1
ATOM 729 C C . VAL A 1 91 ? -6.835 -7.793 4.727 1.00 98.31 91 VAL A C 1
ATOM 731 O O . VAL A 1 91 ? -7.530 -8.103 5.693 1.00 98.31 91 VAL A O 1
ATOM 734 N N . LEU A 1 92 ? -6.098 -6.677 4.689 1.00 98.38 92 LEU A N 1
ATOM 735 C CA . LEU A 1 92 ? -6.091 -5.680 5.766 1.00 98.38 92 LEU A CA 1
ATOM 736 C C . LEU A 1 92 ? -7.495 -5.122 6.007 1.00 98.38 92 LEU A C 1
ATOM 738 O O . LEU A 1 92 ? -8.001 -5.183 7.123 1.00 98.38 92 LEU A O 1
ATOM 742 N N . ARG A 1 93 ? -8.150 -4.651 4.947 1.00 98.50 93 ARG A N 1
ATOM 743 C CA . ARG A 1 93 ? -9.495 -4.081 5.025 1.00 98.50 93 ARG A CA 1
ATOM 744 C C . ARG A 1 93 ? -10.521 -5.075 5.554 1.00 98.50 93 ARG A C 1
ATOM 746 O O . ARG A 1 93 ? -11.166 -4.803 6.558 1.00 98.50 93 ARG A O 1
ATOM 753 N N . GLN A 1 94 ? -10.601 -6.257 4.945 1.00 98.50 94 GLN A N 1
ATOM 754 C CA . GLN A 1 94 ? -11.562 -7.286 5.349 1.00 98.50 94 GLN A CA 1
ATOM 755 C C . GLN A 1 94 ? -11.348 -7.738 6.795 1.00 98.50 94 GLN A C 1
ATOM 757 O O . GLN A 1 94 ? -12.313 -7.972 7.521 1.00 98.5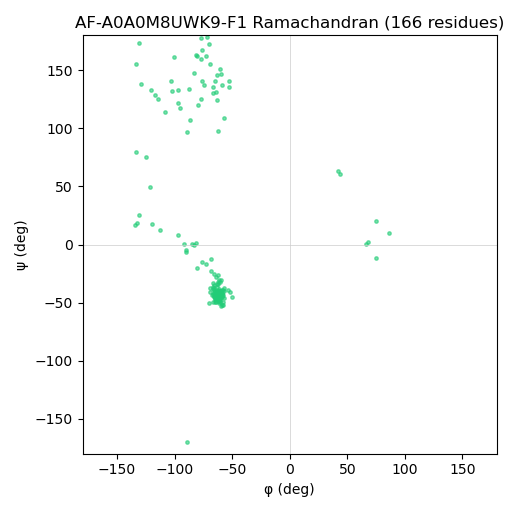0 94 GLN A O 1
ATOM 762 N N . GLY A 1 95 ? -10.091 -7.878 7.229 1.00 98.25 95 GLY A N 1
ATOM 763 C CA . GLY A 1 95 ? -9.789 -8.233 8.612 1.00 98.25 95 GLY A CA 1
ATOM 764 C C . GLY A 1 95 ? -10.242 -7.153 9.593 1.00 98.25 95 GLY A C 1
ATOM 765 O O . GLY A 1 95 ? -10.894 -7.485 10.581 1.00 98.25 95 GLY A O 1
ATOM 766 N N . ALA A 1 96 ? -9.940 -5.883 9.306 1.00 97.94 96 ALA A N 1
ATOM 767 C CA . ALA A 1 96 ? -10.378 -4.753 10.120 1.00 97.94 96 ALA A CA 1
ATOM 768 C C . ALA A 1 96 ? -11.908 -4.702 10.234 1.00 97.94 96 ALA A C 1
ATOM 770 O O . ALA A 1 96 ? -12.431 -4.724 11.343 1.00 97.94 96 ALA A O 1
ATOM 771 N N . GLU A 1 97 ? -12.612 -4.741 9.100 1.00 96.31 97 GLU A N 1
ATOM 772 C CA . GLU A 1 97 ? -14.079 -4.707 9.037 1.00 96.31 97 GLU A CA 1
ATOM 773 C C . GLU A 1 97 ? -14.707 -5.870 9.817 1.00 96.31 97 GLU A C 1
ATOM 775 O O . GLU A 1 97 ? -15.618 -5.666 10.615 1.00 96.31 97 GLU A O 1
ATOM 780 N N . THR A 1 98 ? -14.169 -7.087 9.665 1.00 96.81 98 THR A N 1
ATOM 781 C CA . THR A 1 98 ? -14.644 -8.274 10.403 1.00 96.81 98 THR A CA 1
ATOM 782 C C . THR A 1 98 ? -14.467 -8.125 11.917 1.00 96.81 98 THR A C 1
ATOM 784 O O . THR A 1 98 ? -15.256 -8.665 12.688 1.00 96.81 98 THR A O 1
ATOM 787 N N . ALA A 1 99 ? -13.431 -7.409 12.357 1.00 96.00 99 ALA A N 1
ATOM 788 C CA . ALA A 1 99 ? -13.175 -7.136 13.768 1.00 96.00 99 ALA A CA 1
ATOM 789 C C . ALA A 1 99 ? -13.942 -5.910 14.305 1.00 96.00 99 ALA A C 1
ATOM 791 O O . ALA A 1 99 ? -13.793 -5.584 15.480 1.00 96.00 99 ALA A O 1
ATOM 792 N N . GLY A 1 100 ? -14.744 -5.232 13.473 1.00 93.88 100 GLY A N 1
ATOM 793 C CA . GLY A 1 100 ? -15.436 -3.993 13.839 1.00 93.88 100 GLY A CA 1
ATOM 794 C C . GLY A 1 100 ? -14.522 -2.762 13.885 1.00 93.88 100 GLY A C 1
ATOM 795 O O . GLY A 1 100 ? -14.851 -1.773 14.534 1.00 93.88 100 GLY A O 1
ATOM 7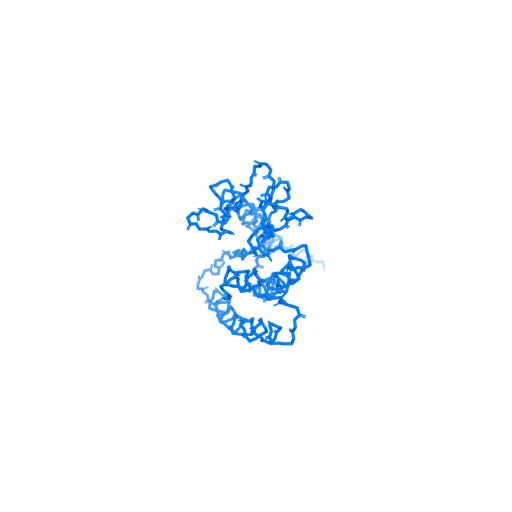96 N N . PHE A 1 101 ? -13.362 -2.815 13.230 1.00 95.50 101 PHE A N 1
ATOM 797 C CA . PHE A 1 101 ? -12.391 -1.723 13.166 1.00 95.50 101 PHE A CA 1
ATOM 798 C C . PHE A 1 101 ? -12.480 -0.957 11.848 1.00 95.50 101 PHE A C 1
ATOM 800 O O . PHE A 1 101 ? -12.982 -1.455 10.841 1.00 95.50 101 PHE A O 1
ATOM 807 N N . THR A 1 102 ? -11.929 0.256 11.839 1.00 95.38 102 THR A N 1
ATOM 808 C CA . THR A 1 102 ? -11.832 1.071 10.622 1.00 95.38 102 THR A CA 1
ATOM 809 C C . THR A 1 102 ? -10.553 0.727 9.866 1.00 95.38 102 THR A C 1
ATOM 811 O O . THR A 1 102 ? -9.483 0.672 10.469 1.00 95.38 102 THR A O 1
ATOM 814 N N . ALA A 1 103 ? -10.632 0.537 8.551 1.00 96.94 103 ALA A N 1
ATOM 815 C CA . ALA A 1 103 ? -9.462 0.512 7.675 1.00 96.94 103 ALA A CA 1
ATOM 816 C C . ALA A 1 103 ? -9.349 1.835 6.913 1.00 96.94 103 ALA A C 1
ATOM 818 O O . ALA A 1 103 ? -10.357 2.379 6.464 1.00 96.94 103 ALA A O 1
ATOM 819 N N . VAL A 1 104 ? -8.129 2.346 6.746 1.00 97.00 104 VAL A N 1
ATOM 820 C CA . VAL A 1 104 ? -7.873 3.540 5.932 1.00 97.00 104 VAL A CA 1
ATOM 821 C C . VAL A 1 104 ? -6.764 3.264 4.932 1.00 97.00 104 VAL A C 1
ATOM 823 O O . VAL A 1 104 ? -5.746 2.673 5.288 1.00 97.00 104 VAL A O 1
ATOM 826 N N . LYS A 1 105 ? -6.932 3.728 3.692 1.00 94.88 105 LYS A N 1
ATOM 827 C CA . LYS A 1 105 ? -5.864 3.731 2.692 1.00 94.88 105 LYS A CA 1
ATOM 828 C C . LYS A 1 105 ? -5.387 5.162 2.447 1.00 94.88 105 LYS A C 1
ATOM 830 O O . LYS A 1 105 ? -6.157 5.948 1.899 1.00 94.88 105 LYS A O 1
ATOM 835 N N . PRO A 1 106 ? -4.136 5.500 2.802 1.00 94.06 106 PRO A N 1
ATOM 836 C CA . PRO A 1 106 ? -3.539 6.777 2.438 1.00 94.06 106 PRO A CA 1
ATOM 837 C C . PRO A 1 106 ? -3.516 6.947 0.917 1.00 94.06 106 PRO A C 1
ATOM 839 O O . PRO A 1 106 ? -3.185 6.004 0.186 1.00 94.06 106 PRO A O 1
ATOM 842 N N . ASP A 1 107 ? -3.851 8.146 0.447 1.00 92.12 107 ASP A N 1
ATOM 843 C CA . ASP A 1 107 ? -3.790 8.483 -0.970 1.00 92.12 107 ASP A CA 1
ATOM 844 C C . ASP A 1 107 ? -2.482 9.202 -1.305 1.00 92.12 107 ASP A C 1
ATOM 846 O O . ASP A 1 107 ? -2.132 10.214 -0.702 1.00 92.12 107 ASP A O 1
ATOM 850 N N . PHE A 1 108 ? -1.734 8.618 -2.236 1.00 96.12 108 PHE A N 1
ATOM 851 C CA . PHE A 1 108 ? -0.443 9.115 -2.715 1.00 96.12 108 PHE A CA 1
ATOM 852 C C . PHE A 1 108 ? -0.544 9.576 -4.179 1.00 96.12 108 PHE A C 1
ATOM 854 O O . PHE A 1 108 ? 0.474 9.748 -4.848 1.00 96.12 108 PHE A O 1
ATOM 861 N N . GLU A 1 109 ? -1.750 9.727 -4.735 1.00 94.75 109 GLU A N 1
ATOM 862 C CA . GLU A 1 109 ? -1.944 10.286 -6.072 1.00 94.75 109 GLU A CA 1
ATOM 863 C C . GLU A 1 109 ? -1.240 11.646 -6.231 1.00 94.75 109 GLU A C 1
ATOM 865 O O . GLU A 1 109 ? -1.210 12.467 -5.321 1.00 94.75 109 GLU A O 1
ATOM 870 N N . GLY A 1 110 ? -0.555 11.840 -7.364 1.00 96.00 110 GLY A N 1
ATOM 871 C CA . GLY A 1 110 ? 0.310 13.006 -7.600 1.00 96.00 110 GLY A CA 1
ATOM 872 C C . GLY A 1 110 ? 1.662 12.999 -6.866 1.00 96.00 110 GLY A C 1
ATOM 873 O O . GLY A 1 110 ? 2.546 13.769 -7.236 1.00 96.00 110 GLY A O 1
ATOM 874 N N . HIS A 1 111 ? 1.869 12.098 -5.900 1.00 97.38 111 HIS A N 1
ATOM 875 C CA . HIS A 1 111 ? 3.048 12.045 -5.025 1.00 97.38 111 HIS A CA 1
ATOM 876 C C . HIS A 1 111 ? 3.680 10.644 -4.941 1.00 97.38 111 HIS A C 1
ATOM 878 O O . HIS A 1 111 ? 4.330 10.285 -3.959 1.00 97.38 111 HIS A O 1
ATOM 884 N N . ARG A 1 112 ? 3.500 9.815 -5.967 1.00 95.88 112 ARG A N 1
ATOM 885 C CA . ARG A 1 112 ? 4.103 8.477 -6.039 1.00 95.88 112 ARG A CA 1
ATOM 886 C C . ARG A 1 112 ? 5.587 8.573 -6.404 1.00 95.88 112 ARG A C 1
ATOM 888 O O . ARG A 1 112 ? 6.115 9.657 -6.630 1.00 95.88 112 ARG A O 1
ATOM 895 N N . LEU A 1 113 ? 6.266 7.430 -6.457 1.00 95.69 113 LEU A N 1
ATOM 896 C CA . LEU A 1 113 ? 7.729 7.338 -6.528 1.00 95.69 113 LEU A CA 1
ATOM 897 C C . LEU A 1 113 ? 8.381 8.168 -7.648 1.00 95.69 113 LEU A C 1
ATOM 899 O O . LEU A 1 113 ? 9.413 8.782 -7.410 1.00 95.69 113 LEU A O 1
ATOM 903 N N . CYS A 1 114 ? 7.781 8.204 -8.842 1.00 96.00 114 CYS A N 1
ATOM 904 C CA . CYS A 1 114 ? 8.323 8.942 -9.991 1.00 96.00 114 CYS A CA 1
ATOM 905 C C . CYS A 1 114 ? 7.706 10.336 -10.191 1.00 96.00 114 CYS A C 1
ATOM 907 O O . CYS A 1 114 ? 7.960 10.981 -11.205 1.00 96.00 114 CYS A O 1
ATOM 909 N N . ASN A 1 115 ? 6.886 10.819 -9.254 1.00 96.38 115 ASN A N 1
ATOM 910 C CA . ASN A 1 115 ? 6.381 12.189 -9.303 1.00 96.38 115 ASN A CA 1
ATOM 911 C C . ASN A 1 115 ? 7.451 13.193 -8.842 1.00 96.38 115 ASN A C 1
ATOM 913 O O . ASN A 1 115 ? 8.381 12.844 -8.122 1.00 96.38 115 ASN A O 1
ATOM 917 N N . ALA A 1 116 ? 7.289 14.468 -9.215 1.00 94.88 116 ALA A N 1
ATOM 918 C CA . ALA A 1 116 ? 8.255 15.528 -8.902 1.00 94.88 116 ALA A CA 1
ATOM 919 C C . ALA A 1 116 ? 8.416 15.810 -7.395 1.00 94.88 116 ALA A C 1
ATOM 921 O O . ALA A 1 116 ? 9.474 16.255 -6.960 1.00 94.88 116 ALA A O 1
ATOM 922 N N . GLN A 1 117 ? 7.372 15.563 -6.600 1.00 96.00 117 GLN A N 1
ATOM 923 C CA . GLN A 1 117 ? 7.386 15.714 -5.143 1.00 96.00 117 GLN A CA 1
ATOM 924 C C . GLN A 1 117 ? 6.959 14.391 -4.497 1.00 96.00 117 GLN A C 1
ATOM 926 O O . GLN A 1 117 ? 5.807 14.259 -4.078 1.00 96.00 117 GLN A O 1
ATOM 931 N N . PRO A 1 118 ? 7.836 13.376 -4.469 1.00 97.31 118 PRO A N 1
ATOM 932 C CA . PRO A 1 118 ? 7.439 12.044 -4.059 1.00 97.31 118 PRO A CA 1
ATOM 933 C C . PRO A 1 118 ? 7.245 11.961 -2.538 1.00 97.31 118 PRO A C 1
ATOM 935 O O . PRO A 1 118 ? 8.046 12.431 -1.727 1.00 97.31 118 PRO A O 1
ATOM 938 N N . TYR A 1 119 ? 6.174 11.287 -2.138 1.00 98.19 119 TYR A N 1
ATOM 939 C CA . TYR A 1 119 ? 5.933 10.831 -0.769 1.00 98.19 119 TYR A CA 1
ATOM 940 C C . TYR A 1 119 ? 6.635 9.511 -0.471 1.00 98.19 119 TYR A C 1
ATOM 942 O O . TYR A 1 119 ? 6.541 9.008 0.644 1.00 98.19 119 TYR A O 1
ATOM 950 N N . VAL A 1 120 ? 7.348 8.955 -1.447 1.00 96.62 120 VAL A N 1
ATOM 951 C CA . VAL A 1 120 ? 8.034 7.670 -1.371 1.00 96.62 120 VAL A CA 1
ATOM 952 C C . VAL A 1 120 ? 9.524 7.892 -1.603 1.00 96.62 120 VAL A C 1
ATOM 954 O O . VAL A 1 120 ? 9.910 8.591 -2.533 1.00 96.62 120 VAL A O 1
ATOM 957 N N . GLN A 1 121 ? 10.349 7.292 -0.758 1.00 95.38 121 GLN A N 1
ATOM 958 C CA . GLN A 1 121 ? 11.800 7.281 -0.883 1.00 95.38 121 GLN A CA 1
ATOM 959 C C . GLN A 1 121 ? 12.240 6.480 -2.115 1.00 95.38 121 GLN A C 1
ATOM 961 O O . GLN A 1 121 ? 11.744 5.374 -2.367 1.00 95.38 121 GLN A O 1
ATOM 966 N N . GLY A 1 122 ? 13.188 7.048 -2.855 1.00 92.69 122 GLY A N 1
ATOM 967 C CA . GLY A 1 122 ? 13.797 6.495 -4.056 1.00 92.69 122 GLY A CA 1
ATOM 968 C C . GLY A 1 122 ? 14.707 5.287 -3.795 1.00 92.69 122 GLY A C 1
ATOM 969 O O . GLY A 1 122 ? 15.012 4.961 -2.647 1.00 92.69 122 GLY A O 1
ATOM 970 N N . PRO A 1 123 ? 15.188 4.617 -4.858 1.00 87.94 123 PRO A N 1
ATOM 971 C CA . PRO A 1 123 ? 16.073 3.454 -4.736 1.00 87.94 123 PRO A CA 1
ATOM 972 C C . PRO A 1 123 ? 17.409 3.731 -4.036 1.00 87.94 123 PRO A C 1
ATOM 974 O O . PRO A 1 123 ? 17.952 2.838 -3.391 1.00 87.94 123 PRO A O 1
ATOM 977 N N . ALA A 1 124 ? 17.929 4.956 -4.159 1.00 88.88 124 ALA A N 1
ATOM 978 C CA . ALA A 1 124 ? 19.196 5.377 -3.558 1.00 88.88 124 ALA A CA 1
ATOM 979 C C . ALA A 1 124 ? 19.048 5.961 -2.138 1.00 88.88 124 ALA A C 1
ATOM 981 O O . ALA A 1 124 ? 20.050 6.284 -1.498 1.00 88.88 124 ALA A O 1
ATOM 982 N N . ASP A 1 125 ? 17.817 6.113 -1.642 1.00 92.38 125 ASP A N 1
ATOM 983 C CA . ASP A 1 125 ? 17.566 6.647 -0.306 1.00 92.38 125 ASP A CA 1
ATOM 984 C C . ASP A 1 125 ? 17.861 5.610 0.7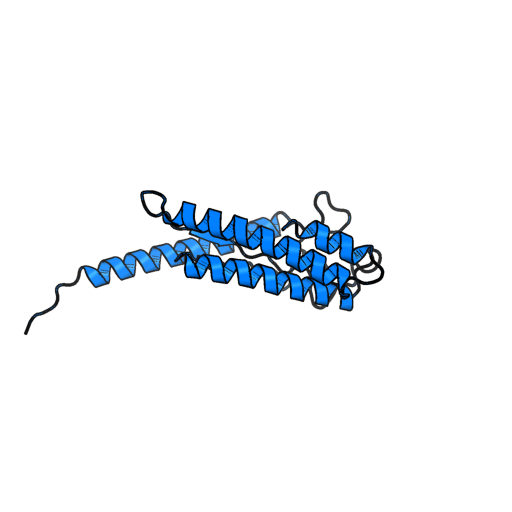87 1.00 92.38 125 ASP A C 1
ATOM 986 O O . ASP A 1 125 ? 18.000 4.413 0.541 1.00 92.38 125 ASP A O 1
ATOM 990 N N . ARG A 1 126 ? 17.925 6.068 2.045 1.00 92.19 126 ARG A N 1
ATOM 991 C CA . ARG A 1 126 ? 18.246 5.214 3.206 1.00 92.19 126 ARG A CA 1
ATOM 992 C C . ARG A 1 126 ? 17.248 4.078 3.415 1.00 92.19 126 ARG A C 1
ATOM 994 O O . ARG A 1 126 ? 17.629 3.026 3.924 1.00 92.19 126 ARG A O 1
ATOM 1001 N N . ALA A 1 127 ? 15.980 4.304 3.082 1.00 91.44 127 ALA A N 1
ATOM 1002 C CA . ALA A 1 127 ? 14.927 3.311 3.208 1.00 91.44 127 ALA A CA 1
ATOM 1003 C C . ALA A 1 127 ? 14.082 3.284 1.925 1.00 91.44 127 ALA A C 1
ATOM 1005 O O . ALA A 1 127 ? 12.982 3.841 1.901 1.00 91.44 127 ALA A O 1
ATOM 1006 N N . PRO A 1 128 ? 14.556 2.621 0.855 1.00 91.62 128 PRO A N 1
ATOM 1007 C CA . PRO A 1 128 ? 13.845 2.585 -0.415 1.00 91.62 128 PRO A CA 1
ATOM 1008 C C . PRO A 1 128 ? 12.399 2.122 -0.251 1.00 91.62 128 PRO A C 1
ATOM 1010 O O . PRO A 1 128 ? 12.102 1.217 0.542 1.00 91.62 128 PRO A O 1
ATOM 1013 N N . LEU A 1 129 ? 11.499 2.758 -1.004 1.00 92.62 129 LEU A N 1
ATOM 1014 C CA . LEU A 1 129 ? 10.056 2.503 -1.018 1.00 92.62 129 LEU A CA 1
ATOM 1015 C C . LEU A 1 129 ? 9.313 2.849 0.278 1.00 92.62 129 LEU A C 1
ATOM 1017 O O . LEU A 1 129 ? 8.099 2.655 0.319 1.00 92.62 129 LEU A O 1
ATOM 1021 N N . HIS A 1 130 ? 9.985 3.352 1.318 1.00 94.69 130 HIS A N 1
ATOM 1022 C CA . HIS A 1 130 ? 9.333 3.849 2.535 1.00 94.69 130 HIS A CA 1
ATOM 1023 C C . HIS A 1 130 ? 8.820 5.275 2.327 1.00 94.69 130 HIS A C 1
ATOM 1025 O O . HIS A 1 130 ? 9.273 5.952 1.404 1.00 94.69 130 HIS A O 1
ATOM 1031 N N . PRO A 1 131 ? 7.905 5.782 3.168 1.00 96.69 131 PRO A N 1
ATOM 1032 C CA . PRO A 1 131 ? 7.476 7.163 3.048 1.00 96.69 131 PRO A CA 1
ATOM 1033 C C . PRO A 1 131 ? 8.634 8.142 3.287 1.00 96.69 131 PRO A C 1
ATOM 1035 O O . PRO A 1 131 ? 9.510 7.895 4.122 1.00 96.69 131 PRO A O 1
ATOM 1038 N N . THR A 1 132 ? 8.626 9.275 2.588 1.00 97.81 132 THR A N 1
ATOM 1039 C CA . THR A 1 132 ? 9.391 10.465 2.994 1.00 97.81 132 THR A CA 1
ATOM 1040 C C . THR A 1 132 ? 8.731 11.107 4.221 1.00 97.81 132 THR A C 1
ATOM 1042 O O . THR A 1 132 ? 7.674 10.661 4.671 1.00 97.81 132 THR A O 1
ATOM 1045 N N . ALA A 1 133 ? 9.303 12.186 4.765 1.00 97.69 133 ALA A N 1
ATOM 1046 C CA . ALA A 1 133 ? 8.650 12.939 5.843 1.00 97.69 133 ALA A CA 1
ATOM 1047 C C . ALA A 1 133 ? 7.253 13.452 5.430 1.00 97.69 133 ALA A C 1
ATOM 1049 O O . ALA A 1 133 ? 6.306 13.355 6.208 1.00 97.69 133 ALA A O 1
ATOM 1050 N N . ALA A 1 134 ? 7.107 13.920 4.185 1.00 97.94 134 ALA A N 1
ATOM 1051 C CA . ALA A 1 134 ? 5.819 14.344 3.639 1.00 97.94 134 ALA A CA 1
ATOM 1052 C C . ALA A 1 134 ? 4.840 13.166 3.502 1.00 97.94 134 ALA A C 1
ATOM 1054 O O . ALA A 1 134 ? 3.683 13.277 3.902 1.00 97.94 134 ALA A O 1
ATOM 1055 N N . GLY A 1 135 ? 5.317 12.007 3.034 1.00 97.94 135 GLY A N 1
ATOM 1056 C CA . GLY A 1 135 ? 4.497 10.795 2.971 1.00 97.94 135 GLY A CA 1
ATOM 1057 C C . GLY A 1 135 ? 4.050 10.293 4.344 1.00 97.94 135 GLY A C 1
ATOM 1058 O O . GLY A 1 135 ? 2.897 9.905 4.515 1.00 97.94 135 GLY A O 1
ATOM 1059 N N . ALA A 1 136 ? 4.928 10.342 5.348 1.00 97.56 136 ALA A N 1
ATOM 1060 C CA . ALA A 1 136 ? 4.582 9.986 6.722 1.00 97.56 136 ALA A CA 1
ATOM 1061 C C . ALA A 1 136 ? 3.513 10.928 7.301 1.00 97.56 136 ALA A C 1
ATOM 1063 O O . ALA A 1 136 ? 2.581 10.465 7.959 1.00 97.56 136 ALA A O 1
ATOM 1064 N N . LEU A 1 137 ? 3.603 12.230 7.009 1.00 97.50 137 LEU A N 1
ATOM 1065 C CA . LEU A 1 137 ? 2.586 13.203 7.405 1.00 97.50 137 LEU A CA 1
ATOM 1066 C C . LEU A 1 137 ? 1.238 12.934 6.719 1.00 97.50 137 LEU A C 1
ATOM 1068 O O . LEU A 1 137 ? 0.210 12.949 7.391 1.00 97.50 137 LEU A O 1
ATOM 1072 N N . ALA A 1 138 ? 1.230 12.624 5.420 1.00 97.25 138 ALA A N 1
ATOM 1073 C CA . ALA A 1 138 ? 0.004 12.276 4.698 1.00 97.25 138 ALA A CA 1
ATOM 1074 C C . ALA A 1 138 ? -0.694 11.044 5.305 1.00 97.25 138 ALA A C 1
ATOM 1076 O O . ALA A 1 138 ? -1.912 11.043 5.494 1.00 97.25 138 ALA A O 1
ATOM 1077 N N . ILE A 1 139 ? 0.081 10.024 5.691 1.00 97.50 139 ILE A N 1
ATOM 1078 C CA . ILE A 1 139 ? -0.432 8.851 6.414 1.00 97.50 139 ILE A CA 1
ATOM 1079 C C . ILE A 1 139 ? -1.024 9.265 7.768 1.00 97.50 139 ILE A C 1
ATOM 1081 O O . ILE A 1 139 ? -2.139 8.865 8.098 1.00 97.50 139 ILE A O 1
ATOM 1085 N N . ALA A 1 140 ? -0.302 10.074 8.549 1.00 96.75 140 ALA A N 1
ATOM 1086 C CA . ALA A 1 140 ? -0.754 10.512 9.867 1.00 96.75 140 ALA A CA 1
ATOM 1087 C C . ALA A 1 140 ? -2.071 11.301 9.798 1.00 96.75 140 ALA A C 1
ATOM 1089 O O . ALA A 1 140 ? -2.965 11.072 10.611 1.00 96.75 140 ALA A O 1
ATOM 1090 N N . ILE A 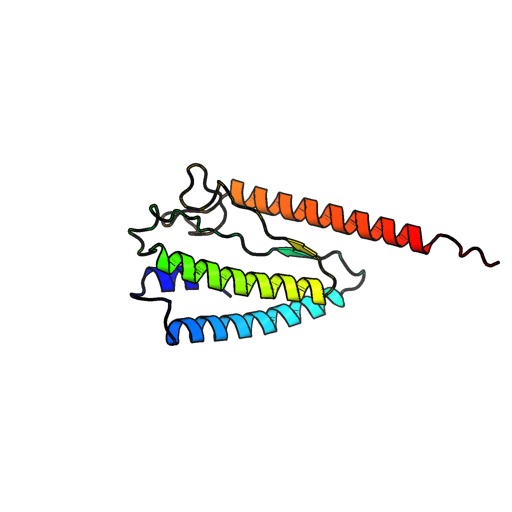1 141 ? -2.221 12.178 8.802 1.00 96.06 141 ILE A N 1
ATOM 1091 C CA . ILE A 1 141 ? -3.454 12.943 8.574 1.00 96.06 141 ILE A CA 1
ATOM 1092 C C . ILE A 1 141 ? -4.614 12.008 8.215 1.00 96.06 141 ILE A C 1
ATOM 1094 O O . ILE A 1 141 ? -5.685 12.121 8.810 1.00 96.06 141 ILE A O 1
ATOM 1098 N N . ALA A 1 142 ? -4.407 11.056 7.298 1.00 96.44 142 ALA A N 1
ATOM 1099 C CA . ALA A 1 142 ? -5.443 10.093 6.921 1.00 96.44 142 ALA A CA 1
ATOM 1100 C C . ALA A 1 142 ? -5.932 9.275 8.131 1.00 96.44 142 ALA A C 1
ATOM 1102 O O . ALA A 1 142 ? -7.136 9.088 8.315 1.00 96.44 142 ALA A O 1
ATOM 1103 N N . LEU A 1 143 ? -5.007 8.843 8.994 1.00 95.19 143 LEU A N 1
ATOM 1104 C CA . LEU A 1 143 ? -5.332 8.120 10.224 1.00 95.19 143 LEU A CA 1
ATOM 1105 C C . LEU A 1 143 ? -6.070 8.997 11.240 1.00 95.19 143 LEU A C 1
ATOM 1107 O O . LEU A 1 143 ? -7.052 8.546 11.825 1.00 95.19 143 LEU A O 1
ATOM 1111 N N . ALA A 1 144 ? -5.630 10.243 11.436 1.00 94.69 144 ALA A N 1
ATOM 1112 C CA . ALA A 1 144 ? -6.269 11.172 12.364 1.00 94.69 144 ALA A CA 1
ATOM 1113 C C . ALA A 1 144 ? -7.715 11.484 11.951 1.00 94.69 144 ALA A C 1
ATOM 1115 O O . ALA A 1 144 ? -8.611 11.465 12.795 1.00 94.69 144 ALA A O 1
ATOM 1116 N N . LEU A 1 145 ? -7.958 11.704 10.655 1.00 95.19 145 LEU A N 1
ATOM 1117 C CA . LEU A 1 145 ? -9.302 11.932 10.121 1.00 95.19 145 LEU A CA 1
ATOM 1118 C C . LEU A 1 145 ? -10.199 10.701 10.285 1.00 95.19 145 LEU A C 1
ATOM 1120 O O . LEU A 1 145 ? -11.336 10.833 10.734 1.00 95.19 145 LEU A O 1
ATOM 1124 N N . ALA A 1 146 ? -9.687 9.506 9.974 1.00 93.75 146 ALA A N 1
ATOM 1125 C CA . ALA A 1 146 ? -10.438 8.263 10.147 1.00 93.75 146 ALA A CA 1
ATOM 1126 C C . ALA A 1 146 ? -10.814 8.021 11.615 1.00 93.75 146 ALA A C 1
ATOM 1128 O O . ALA A 1 146 ? -11.954 7.670 11.915 1.00 93.75 146 ALA A O 1
ATOM 1129 N N . LEU A 1 147 ? -9.876 8.260 12.535 1.00 92.44 147 LEU A N 1
ATOM 1130 C CA . LEU A 1 147 ? -10.120 8.117 13.966 1.00 92.44 147 LEU A CA 1
ATOM 1131 C C . LEU A 1 147 ? -11.160 9.127 14.467 1.00 92.44 147 LEU A C 1
ATOM 1133 O O . LEU A 1 147 ? -12.079 8.746 15.190 1.00 92.44 147 LEU A O 1
ATOM 1137 N N . ALA A 1 148 ? -11.049 10.395 14.058 1.00 92.81 148 ALA A N 1
ATOM 1138 C CA . ALA A 1 148 ? -12.009 11.433 14.422 1.00 92.81 148 ALA A CA 1
ATOM 1139 C C . ALA A 1 148 ? -13.429 11.096 13.936 1.00 92.81 148 ALA A C 1
ATOM 1141 O O . ALA A 1 148 ? -14.391 11.251 14.687 1.00 92.81 148 ALA A O 1
ATOM 1142 N N . LEU A 1 149 ? -13.557 10.578 12.709 1.00 90.19 149 LEU A N 1
ATOM 1143 C CA . LEU A 1 149 ? -14.843 10.167 12.147 1.00 90.19 149 LEU A CA 1
ATOM 1144 C C . LEU A 1 149 ? -15.441 8.970 12.899 1.00 90.19 149 LEU A C 1
ATOM 1146 O O . LEU A 1 149 ? -16.627 8.985 13.222 1.00 90.19 149 LEU A O 1
ATOM 1150 N N . ALA A 1 150 ? -14.627 7.959 13.219 1.00 87.06 150 ALA A N 1
ATOM 1151 C CA . ALA A 1 150 ? -15.071 6.787 13.972 1.00 87.06 150 ALA A CA 1
ATOM 1152 C C . ALA A 1 150 ? -15.576 7.162 15.377 1.00 87.06 150 ALA A C 1
ATOM 1154 O O . ALA A 1 150 ? -16.622 6.681 15.810 1.00 87.06 150 ALA A O 1
ATOM 1155 N N . LEU A 1 151 ? -14.868 8.066 16.064 1.00 86.44 151 LEU A N 1
ATOM 1156 C CA . LEU A 1 151 ? -15.271 8.590 17.372 1.00 86.44 151 LEU A CA 1
ATOM 1157 C C . LEU A 1 151 ? -16.589 9.370 17.294 1.00 86.44 151 LEU A C 1
ATOM 1159 O O . LEU A 1 151 ? -17.476 9.152 18.116 1.00 86.44 151 LEU A O 1
ATOM 1163 N N . ALA A 1 152 ? -16.743 10.242 16.293 1.00 88.00 152 ALA A N 1
ATOM 1164 C CA . ALA A 1 152 ? -17.979 10.993 16.090 1.00 88.00 152 ALA A CA 1
ATOM 1165 C C . ALA A 1 152 ? -19.179 10.068 15.820 1.00 88.00 152 ALA A C 1
ATOM 1167 O O . ALA A 1 152 ? -20.260 10.286 16.365 1.00 88.00 152 ALA A O 1
ATOM 1168 N N . LEU A 1 153 ? -18.984 9.008 15.026 1.00 84.94 153 LEU A N 1
ATOM 1169 C CA . LEU A 1 153 ? -20.028 8.025 14.733 1.00 84.94 153 LEU A CA 1
ATOM 1170 C C . LEU A 1 153 ? -20.446 7.242 15.987 1.00 84.94 153 LEU A C 1
ATOM 1172 O O . LEU A 1 153 ? -21.635 7.035 16.217 1.00 84.94 153 LEU A O 1
ATOM 1176 N N . ALA A 1 154 ? -19.473 6.832 16.807 1.00 82.25 154 ALA A N 1
ATOM 1177 C CA . ALA A 1 154 ? -19.729 6.119 18.055 1.00 82.25 154 ALA A CA 1
ATOM 1178 C C . ALA A 1 154 ? -20.533 6.972 19.051 1.00 82.25 154 ALA A C 1
ATOM 1180 O O . ALA A 1 154 ? -21.479 6.472 19.657 1.00 82.25 154 ALA A O 1
ATOM 1181 N N . LEU A 1 155 ? -20.202 8.263 19.173 1.00 83.94 155 LEU A N 1
ATOM 1182 C CA . LEU A 1 155 ? -20.949 9.211 20.007 1.00 83.94 155 LEU A CA 1
ATOM 1183 C C . LEU A 1 155 ? -22.390 9.396 19.506 1.00 83.94 155 LEU A C 1
ATOM 1185 O O . LEU A 1 155 ? -23.327 9.300 20.292 1.00 83.94 155 LEU A O 1
ATOM 1189 N N . ALA A 1 156 ? -22.582 9.575 18.196 1.00 85.69 156 ALA A N 1
ATOM 1190 C CA . ALA A 1 156 ? -23.915 9.741 17.614 1.00 85.69 156 ALA A CA 1
ATOM 1191 C C . ALA A 1 156 ? -24.814 8.501 17.800 1.00 85.69 156 ALA A C 1
ATOM 1193 O O . ALA A 1 156 ? -26.019 8.632 18.017 1.00 85.69 156 ALA A O 1
ATOM 1194 N N . LEU A 1 157 ? -24.243 7.293 17.722 1.00 81.56 157 LEU A N 1
ATOM 1195 C CA . LEU A 1 157 ? -24.970 6.041 17.964 1.00 81.56 157 LEU A CA 1
ATOM 1196 C C . LEU A 1 157 ? -25.357 5.871 19.439 1.00 81.56 157 LEU A C 1
ATOM 1198 O O . LEU A 1 157 ? -26.453 5.387 19.722 1.00 81.56 157 LEU A O 1
ATOM 1202 N N . ALA A 1 158 ? -24.492 6.287 20.368 1.00 80.38 158 ALA A N 1
ATOM 1203 C CA . ALA A 1 158 ? -24.797 6.266 21.797 1.00 80.38 158 ALA A CA 1
ATOM 1204 C C . ALA A 1 158 ? -25.972 7.200 22.142 1.00 80.38 158 ALA A C 1
ATOM 1206 O O . ALA A 1 158 ? -26.868 6.801 22.886 1.00 80.38 158 ALA A O 1
ATOM 1207 N N . ASP A 1 159 ? -26.026 8.393 21.539 1.00 77.62 159 ASP A N 1
ATOM 1208 C CA . ASP A 1 159 ? -27.131 9.341 21.736 1.00 77.62 159 ASP A CA 1
ATOM 1209 C C . ASP A 1 159 ? -28.470 8.812 21.186 1.00 77.62 159 ASP A C 1
ATOM 1211 O O . ASP A 1 159 ? -29.514 8.998 21.812 1.00 77.62 159 ASP A O 1
ATOM 1215 N N . GLN A 1 160 ? -28.470 8.100 20.049 1.00 71.88 160 GLN A N 1
ATOM 1216 C CA . GLN A 1 160 ? -29.695 7.499 19.491 1.00 71.88 160 GLN A CA 1
ATOM 1217 C C . GLN A 1 160 ? -30.268 6.372 20.360 1.00 71.88 160 GLN A C 1
ATOM 1219 O O . GLN A 1 160 ? -31.485 6.208 20.417 1.00 71.88 160 GLN A O 1
ATOM 1224 N N . GLN A 1 161 ? -29.417 5.605 21.044 1.00 66.44 161 GLN A N 1
ATOM 1225 C CA . GLN A 1 161 ? -29.848 4.536 21.955 1.00 66.44 161 GLN A CA 1
ATOM 1226 C C . GLN A 1 161 ? -30.372 5.065 23.300 1.00 66.44 161 GLN A C 1
ATOM 1228 O O . GLN A 1 161 ? -31.022 4.321 24.032 1.00 66.44 161 GLN A O 1
ATOM 1233 N N . ALA A 1 162 ? -30.109 6.334 23.626 1.00 62.38 162 ALA A N 1
ATOM 1234 C CA . ALA A 1 162 ? -30.553 6.981 24.860 1.00 62.38 162 ALA A CA 1
ATOM 1235 C C . ALA A 1 162 ? -31.930 7.671 24.746 1.00 62.38 162 ALA A C 1
ATOM 1237 O O . ALA A 1 162 ? -32.457 8.145 25.755 1.00 62.38 162 ALA A O 1
ATOM 1238 N N . LEU A 1 163 ? -32.533 7.739 23.552 1.00 56.03 163 LEU A N 1
ATOM 1239 C CA . LEU A 1 163 ? -33.878 8.294 23.368 1.00 56.03 163 LEU A CA 1
ATOM 1240 C C . LEU A 1 163 ? -34.940 7.271 23.818 1.00 56.03 163 LEU A C 1
ATOM 1242 O O . LEU A 1 163 ? -34.936 6.145 23.314 1.00 56.03 163 LEU A O 1
ATOM 1246 N N . PRO A 1 164 ? -35.863 7.623 24.737 1.00 54.19 164 PRO A N 1
ATOM 1247 C CA . PRO A 1 164 ? -36.892 6.696 25.186 1.00 54.19 164 PRO A CA 1
ATOM 1248 C C . PRO A 1 164 ? -37.814 6.331 24.021 1.00 54.19 164 PRO A C 1
ATOM 1250 O O . PRO A 1 164 ? -38.319 7.197 23.304 1.00 54.19 164 PRO A O 1
ATOM 1253 N N . SER A 1 165 ? -38.048 5.032 23.847 1.00 56.91 165 SER A N 1
ATOM 1254 C CA . SER A 1 165 ? -39.133 4.512 23.024 1.00 56.91 165 SER A CA 1
ATOM 1255 C C . SER A 1 165 ? -40.450 5.072 23.555 1.00 56.91 165 SER A C 1
ATOM 1257 O O . SER A 1 165 ? -40.885 4.691 24.639 1.00 56.91 165 SER A O 1
ATOM 1259 N N . ASN A 1 166 ? -41.073 5.982 22.804 1.00 55.19 166 ASN A N 1
ATOM 1260 C CA . ASN A 1 166 ? -42.473 6.329 23.012 1.00 55.19 166 ASN A CA 1
ATOM 1261 C C . ASN A 1 166 ? -43.305 5.068 22.750 1.00 55.19 166 ASN A C 1
ATOM 1263 O O . ASN A 1 166 ? -43.566 4.714 21.600 1.00 55.19 166 ASN A O 1
ATOM 1267 N N . GLU A 1 167 ? -43.660 4.375 23.828 1.00 48.06 167 GLU A N 1
ATOM 1268 C CA . GLU A 1 167 ? -44.720 3.376 23.834 1.00 48.06 167 GLU A CA 1
ATOM 1269 C C . GLU A 1 167 ? -46.057 4.090 23.592 1.00 48.06 167 GLU A C 1
ATOM 1271 O O . GLU A 1 167 ? -46.353 5.108 24.223 1.00 48.06 167 GLU A O 1
ATOM 1276 N N . ASN A 1 168 ? -46.824 3.563 22.640 1.00 50.22 168 ASN A N 1
ATOM 1277 C CA . ASN A 1 168 ? -48.201 3.940 22.333 1.00 50.22 168 ASN A CA 1
ATOM 1278 C C . ASN A 1 168 ? -49.101 2.759 22.692 1.00 50.22 168 ASN A C 1
ATOM 1280 O O . ASN A 1 168 ? -48.716 1.626 22.316 1.00 50.22 168 ASN A O 1
#

pLDDT: mean 92.18, std 9.33, range [48.06, 98.5]

Sequence (168 aa):
MRWSDLVQFCAISPSCDDRASTAYFQDRLARFVLDYRRLLRILATLPQHPAVVVNEYYDPFGPDVSCVREEGLTPRKAQVLRSRLAVLNAVLRQGAETAGFTAVKPDFEGHRLCNAQPYVQGPADRAPLHPTAAGALAIAIALALALALALALALALADQQALPSNEN

Radius of gyration: 19.64 Å; Cα contacts (8 Å, |Δi|>4): 189; chains: 1; bounding box: 67×36×44 Å

Nearest PDB structures (foldseek):
  5mal-assembly2_B  TM=7.772E-01  e=5.844E-05  Streptomyces rimosus
  7pzg-assembly1_AAA  TM=6.460E-01  e=2.980E-01  Phocaeicola vulgatus
  7z3p-assembly1_A  TM=3.786E-01  e=9.504E+00  Mus musculus

Foldseek 3Di:
DPLVVLLLCCLPDPHCPDPVNVVVLVVVLVVVLVVLLVVLVVQLPDPPNDADEFEQEELQDDCDPPLCVVSRDDSVSSVVSVVSSVVSRVSRCVSQVVSVHHYWYQYCVQAHDPHPNHQADPPPDPDHRHGDPVVVVSSVVRRVVRSVVVVVVVVVVVVVVPDDPPDD

Mean predicted aligned error: 5.03 Å